Protein AF-S7U1V7-F1 (afdb_monomer)

Foldseek 3Di:
DPPVLVVVLLVVLLVLQVVPVPPPNDSPVVLVVSCVVSVNDDPVSVVSNVVSNVVD

Sequence (56 aa):
MSDMHSLLVAAILGVVEGLTEFLPVSSTGHMIIVGHLLGFEGDTAKTFEVVIQLGS

pLDDT: mean 92.72, std 6.65, range [54.56, 97.19]

Radius of gyration: 10.65 Å; Cα contacts (8 Å, |Δi|>4): 34; chains: 1; bounding box: 28×22×21 Å

Structure (m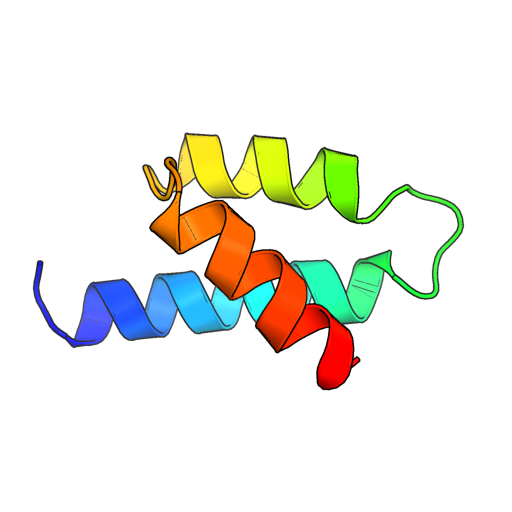mCIF, N/CA/C/O backbone):
data_AF-S7U1V7-F1
#
_entry.id   AF-S7U1V7-F1
#
loop_
_atom_site.group_PDB
_atom_site.id
_atom_site.type_symbol
_atom_site.label_atom_id
_atom_site.label_alt_id
_atom_site.label_comp_id
_atom_site.label_asym_id
_atom_site.label_entity_id
_atom_site.label_seq_id
_atom_site.pdbx_PDB_ins_code
_atom_site.Cartn_x
_atom_site.Cartn_y
_atom_site.Cartn_z
_atom_site.occupancy
_atom_site.B_iso_or_equiv
_atom_site.auth_seq_id
_atom_site.auth_comp_id
_atom_site.auth_asym_id
_atom_site.auth_atom_id
_atom_site.pdbx_PDB_model_num
ATOM 1 N N . MET A 1 1 ? -16.807 -8.629 5.218 1.00 54.56 1 MET A N 1
ATOM 2 C CA . MET A 1 1 ? -16.520 -7.906 3.959 1.00 54.56 1 MET A CA 1
ATOM 3 C C . MET A 1 1 ? -16.559 -8.950 2.860 1.00 54.56 1 MET A C 1
ATOM 5 O O . MET A 1 1 ? -16.063 -10.038 3.110 1.00 54.56 1 MET A O 1
ATOM 9 N N . SER A 1 2 ? -17.229 -8.710 1.732 1.00 71.06 2 SER A N 1
ATOM 10 C CA . SER A 1 2 ? -17.232 -9.684 0.631 1.00 71.06 2 SER A CA 1
ATOM 11 C C . SER A 1 2 ? -15.797 -9.922 0.154 1.00 71.06 2 SER A C 1
ATOM 13 O O . SER A 1 2 ? -15.021 -8.969 0.078 1.00 71.06 2 SER A O 1
ATOM 15 N N . ASP A 1 3 ? -15.438 -11.163 -0.176 1.00 82.62 3 ASP A N 1
ATOM 16 C CA . ASP A 1 3 ? -14.066 -11.529 -0.571 1.00 82.62 3 ASP A CA 1
ATOM 17 C C . ASP A 1 3 ? -13.538 -10.653 -1.721 1.00 82.62 3 ASP A C 1
ATOM 19 O O . ASP A 1 3 ? -12.374 -10.259 -1.748 1.00 82.62 3 ASP A O 1
ATOM 23 N N . MET A 1 4 ? -14.435 -10.247 -2.623 1.00 90.19 4 MET A N 1
ATOM 24 C CA . MET A 1 4 ? -14.137 -9.352 -3.741 1.00 90.19 4 MET A CA 1
ATOM 25 C C . MET A 1 4 ? -13.685 -7.950 -3.304 1.00 90.19 4 MET A C 1
ATOM 27 O O . MET A 1 4 ? -12.804 -7.371 -3.932 1.00 90.19 4 MET A O 1
ATOM 31 N N . HIS A 1 5 ? -14.263 -7.396 -2.233 1.00 90.06 5 HIS A N 1
ATOM 32 C CA . HIS A 1 5 ? -13.856 -6.087 -1.718 1.00 90.06 5 HIS A CA 1
ATOM 33 C C . HIS A 1 5 ? -12.423 -6.140 -1.181 1.00 90.06 5 HIS A C 1
ATOM 35 O O . HIS A 1 5 ? -11.618 -5.264 -1.480 1.00 90.06 5 HIS A O 1
ATOM 41 N N . SER A 1 6 ? -12.083 -7.198 -0.441 1.00 91.12 6 SER A N 1
ATOM 42 C CA . SER A 1 6 ? -10.731 -7.400 0.086 1.00 91.12 6 SER A CA 1
ATOM 43 C C . SER A 1 6 ? -9.701 -7.566 -1.035 1.00 91.12 6 SER A C 1
ATOM 45 O O . SER A 1 6 ? -8.628 -6.974 -0.968 1.00 91.12 6 SER A O 1
ATOM 47 N N . LEU A 1 7 ? -10.039 -8.314 -2.092 1.00 94.25 7 LEU A N 1
ATOM 48 C CA . LEU A 1 7 ? -9.176 -8.467 -3.268 1.00 94.25 7 LEU A CA 1
ATOM 49 C C . LEU A 1 7 ? -8.973 -7.146 -4.016 1.00 94.25 7 LEU A C 1
ATOM 51 O O . LEU A 1 7 ? -7.859 -6.855 -4.445 1.00 94.25 7 LEU A O 1
ATOM 55 N N . LEU A 1 8 ? -10.024 -6.333 -4.149 1.00 95.56 8 LEU A N 1
ATOM 56 C CA . LEU A 1 8 ? -9.927 -5.023 -4.789 1.00 95.56 8 LEU A CA 1
ATOM 57 C C . LEU A 1 8 ? -9.024 -4.073 -3.991 1.00 95.56 8 LEU A C 1
ATOM 59 O O . LEU A 1 8 ? -8.154 -3.435 -4.576 1.00 95.56 8 LEU A O 1
ATOM 63 N N . VAL A 1 9 ? -9.188 -4.016 -2.665 1.00 95.00 9 VAL A N 1
ATOM 64 C CA . VAL A 1 9 ? -8.318 -3.224 -1.779 1.00 95.00 9 VAL A CA 1
ATOM 65 C C . VAL A 1 9 ? -6.866 -3.689 -1.895 1.00 95.00 9 VAL A C 1
ATOM 67 O O . VAL A 1 9 ? -5.984 -2.862 -2.111 1.00 95.00 9 VAL A O 1
ATOM 70 N N . ALA A 1 10 ? -6.618 -5.001 -1.838 1.00 95.50 10 ALA A N 1
ATOM 71 C CA . ALA A 1 10 ? -5.277 -5.563 -1.988 1.00 95.50 10 ALA A CA 1
ATOM 72 C C . ALA A 1 10 ? -4.642 -5.220 -3.346 1.00 95.50 10 ALA A C 1
ATOM 74 O O . ALA A 1 10 ? -3.465 -4.872 -3.397 1.00 95.50 10 ALA A O 1
ATOM 75 N N . ALA A 1 11 ? -5.414 -5.266 -4.437 1.00 96.56 11 ALA A N 1
ATOM 76 C CA . ALA A 1 11 ? -4.933 -4.897 -5.766 1.00 96.56 11 ALA A CA 1
ATOM 77 C C . ALA A 1 11 ? -4.596 -3.400 -5.870 1.00 96.56 11 ALA A C 1
ATOM 79 O O . ALA A 1 11 ? -3.554 -3.051 -6.419 1.00 96.56 11 ALA A O 1
ATOM 80 N N . ILE A 1 12 ? -5.442 -2.517 -5.325 1.00 96.81 12 ILE A N 1
ATOM 81 C CA . ILE A 1 12 ? -5.193 -1.066 -5.322 1.00 96.81 12 ILE A CA 1
ATOM 82 C C . ILE A 1 12 ? -3.921 -0.751 -4.532 1.00 96.81 12 ILE A C 1
ATOM 84 O O . ILE A 1 12 ? -3.040 -0.062 -5.040 1.00 96.81 12 ILE A O 1
ATOM 88 N N . LEU A 1 13 ? -3.808 -1.285 -3.316 1.00 96.31 13 LEU A N 1
ATOM 89 C CA . LEU A 1 13 ? -2.650 -1.082 -2.449 1.00 96.31 13 LEU A CA 1
ATOM 90 C C . LEU A 1 13 ? -1.362 -1.651 -3.059 1.00 96.31 13 LEU A C 1
ATOM 92 O O . LEU A 1 13 ? -0.339 -0.976 -3.039 1.00 96.31 13 LEU A O 1
ATOM 96 N N . GLY A 1 14 ? -1.418 -2.830 -3.685 1.00 96.50 14 GLY A N 1
ATOM 97 C CA . GLY A 1 14 ? -0.273 -3.407 -4.394 1.00 96.50 1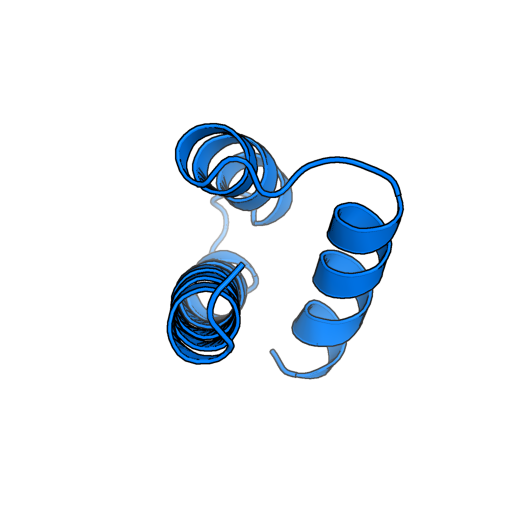4 GLY A CA 1
ATOM 98 C C . GLY A 1 14 ? 0.196 -2.566 -5.587 1.00 96.50 14 GLY A C 1
ATOM 99 O O . GLY A 1 14 ? 1.396 -2.428 -5.80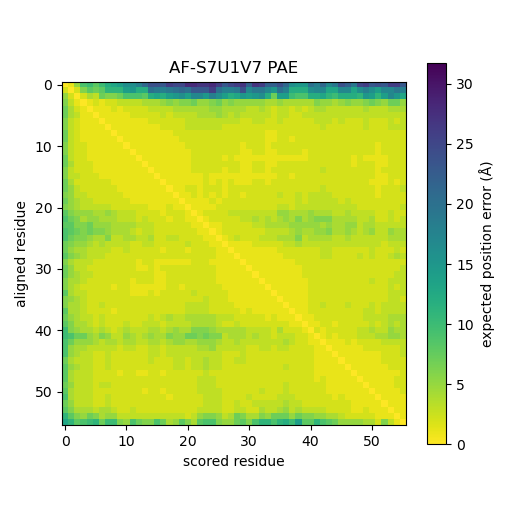4 1.00 96.50 14 GLY A O 1
ATOM 100 N N . VAL A 1 15 ? -0.729 -1.960 -6.344 1.00 97.19 15 VAL A N 1
ATOM 101 C CA . VAL A 1 15 ? -0.376 -1.033 -7.436 1.00 97.19 15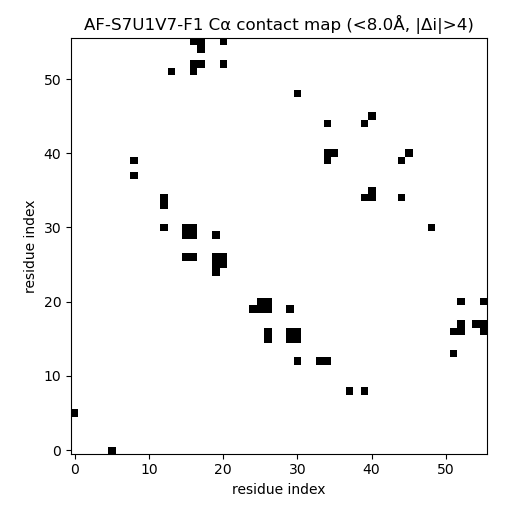 VAL A CA 1
ATOM 102 C C . VAL A 1 15 ? 0.252 0.248 -6.890 1.00 97.19 15 VAL A C 1
ATOM 104 O O . VAL A 1 15 ? 1.237 0.723 -7.449 1.00 97.19 15 VAL A O 1
ATOM 107 N N . VAL A 1 16 ? -0.301 0.813 -5.814 1.00 96.81 16 VAL A N 1
ATOM 108 C CA . VAL A 1 16 ? 0.237 2.027 -5.185 1.00 96.81 16 VAL A CA 1
ATOM 109 C C . VAL A 1 16 ? 1.652 1.779 -4.674 1.00 96.81 16 VAL A C 1
ATOM 111 O O . VAL A 1 16 ? 2.551 2.535 -5.037 1.00 96.81 16 VAL A O 1
ATOM 114 N N . GLU A 1 17 ? 1.871 0.705 -3.918 1.00 96.62 17 GLU A N 1
ATOM 115 C CA . GLU A 1 17 ? 3.191 0.329 -3.404 1.00 96.62 17 GLU A CA 1
ATOM 116 C C . GLU A 1 17 ? 4.190 0.108 -4.546 1.00 96.62 17 GLU A C 1
ATOM 118 O O . GLU A 1 17 ? 5.201 0.802 -4.633 1.00 96.62 17 GLU A O 1
ATOM 123 N N . GLY A 1 18 ? 3.863 -0.766 -5.505 1.00 95.88 18 GLY A N 1
ATOM 124 C CA . GLY A 1 18 ? 4.761 -1.091 -6.616 1.00 95.88 18 GLY A CA 1
ATOM 125 C C . GLY A 1 18 ? 5.114 0.103 -7.511 1.00 95.88 18 GLY A C 1
ATOM 126 O O . GLY A 1 18 ? 6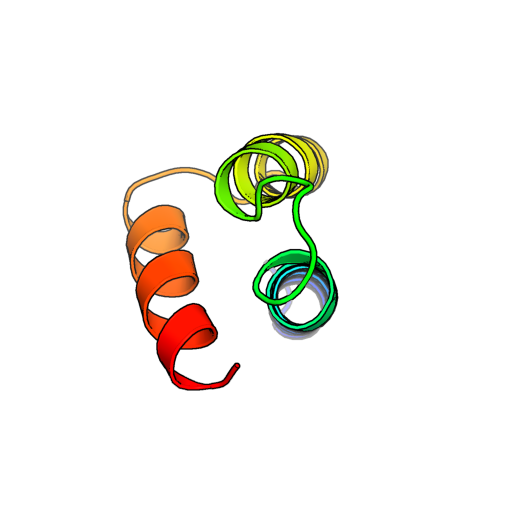.182 0.121 -8.120 1.00 95.88 18 GLY A O 1
ATOM 127 N N . LEU A 1 19 ? 4.247 1.120 -7.594 1.00 96.06 19 LEU A N 1
ATOM 128 C CA . LEU A 1 19 ? 4.542 2.360 -8.319 1.00 96.06 19 LEU A CA 1
ATOM 129 C C . LEU A 1 19 ? 5.335 3.371 -7.489 1.00 96.06 19 LEU A C 1
ATOM 131 O O . LEU A 1 19 ? 6.118 4.130 -8.056 1.00 96.06 19 LEU A O 1
ATOM 135 N N . THR A 1 20 ? 5.103 3.449 -6.181 1.00 96.56 20 THR A N 1
ATOM 136 C CA . THR A 1 20 ? 5.651 4.525 -5.341 1.00 96.56 20 THR A CA 1
ATOM 137 C C . THR A 1 20 ? 6.940 4.145 -4.625 1.00 96.56 20 THR A C 1
ATOM 139 O O . THR A 1 20 ? 7.684 5.052 -4.261 1.00 96.56 20 THR A O 1
ATOM 142 N N . GLU A 1 21 ? 7.256 2.855 -4.492 1.00 95.56 21 GLU A N 1
ATOM 143 C CA . GLU A 1 21 ? 8.473 2.381 -3.819 1.00 95.56 21 GLU A CA 1
ATOM 144 C C . GLU A 1 21 ? 9.754 2.749 -4.587 1.00 95.56 21 GLU A C 1
ATOM 146 O O . GLU A 1 21 ? 10.772 3.117 -4.002 1.00 95.56 21 GLU A O 1
ATOM 151 N N . PHE A 1 22 ? 9.701 2.741 -5.921 1.00 93.31 22 PHE A N 1
ATOM 152 C CA . PHE A 1 22 ? 10.859 3.065 -6.768 1.00 93.31 22 PHE A CA 1
ATOM 153 C C . PHE A 1 22 ? 10.969 4.545 -7.133 1.00 93.31 22 PHE A C 1
ATOM 155 O O . PHE A 1 22 ? 11.984 4.984 -7.682 1.00 93.31 22 PHE A O 1
ATOM 162 N N . LEU A 1 23 ? 9.917 5.320 -6.874 1.00 93.81 23 LEU A N 1
ATOM 163 C CA . LEU A 1 23 ? 9.871 6.745 -7.165 1.00 93.81 23 LEU A CA 1
ATOM 164 C C . LEU A 1 23 ? 10.204 7.536 -5.889 1.00 93.81 23 LEU A C 1
ATOM 166 O O . LEU A 1 23 ? 9.793 7.153 -4.797 1.00 93.81 23 LEU A O 1
ATOM 170 N N . PRO A 1 24 ? 10.889 8.691 -5.982 1.00 92.88 24 PRO A N 1
ATOM 171 C CA .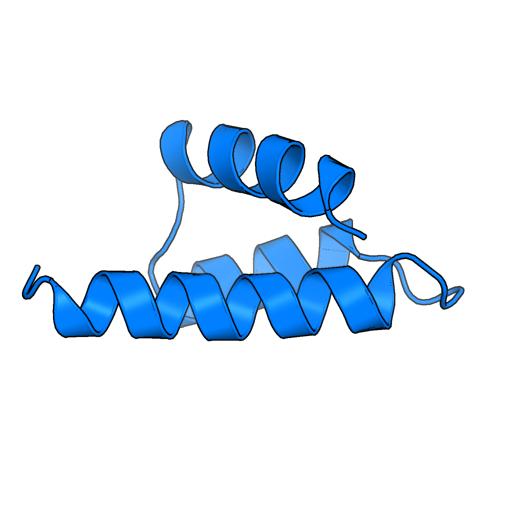 PRO A 1 24 ? 11.212 9.524 -4.823 1.00 92.88 24 PRO A CA 1
ATOM 172 C C . PRO A 1 24 ? 9.988 10.334 -4.346 1.00 92.88 24 PRO A C 1
ATOM 174 O O . PRO A 1 24 ? 10.029 11.561 -4.274 1.00 92.88 24 PRO A O 1
ATOM 177 N N . VAL A 1 25 ? 8.874 9.648 -4.064 1.00 94.69 25 VAL A N 1
ATOM 178 C CA . VAL A 1 25 ? 7.558 10.224 -3.725 1.00 94.69 25 VAL A CA 1
ATOM 179 C C . VAL A 1 25 ? 6.976 9.697 -2.406 1.00 94.69 25 VAL A C 1
ATOM 181 O O . VAL A 1 25 ? 5.890 10.122 -2.025 1.00 94.69 25 VAL A O 1
ATOM 184 N N . SER A 1 26 ? 7.711 8.833 -1.691 1.00 93.00 26 SER A N 1
ATOM 185 C CA . SER A 1 26 ? 7.311 8.166 -0.439 1.00 93.00 26 SER A CA 1
ATOM 186 C C . SER A 1 26 ? 6.106 7.227 -0.590 1.00 93.00 26 SER A C 1
ATOM 188 O O . SER A 1 26 ? 4.951 7.661 -0.576 1.00 93.00 26 SER A O 1
ATOM 190 N N . SER A 1 27 ? 6.378 5.922 -0.648 1.00 92.69 27 SER A N 1
ATOM 191 C CA . SER A 1 27 ? 5.374 4.849 -0.609 1.00 92.69 27 SER A CA 1
ATOM 192 C C . SER A 1 27 ? 4.556 4.873 0.681 1.00 92.69 27 SER A C 1
ATOM 194 O O . SER A 1 27 ? 3.328 4.934 0.640 1.00 92.69 27 SER A O 1
ATOM 196 N N . THR A 1 28 ? 5.216 5.010 1.835 1.00 93.88 28 THR A N 1
ATOM 197 C CA . THR A 1 28 ? 4.557 5.072 3.153 1.00 93.88 28 THR A CA 1
ATOM 198 C C . THR A 1 28 ? 3.465 6.145 3.237 1.00 93.88 28 THR A C 1
ATOM 200 O O . THR A 1 28 ? 2.392 5.901 3.785 1.00 93.88 28 THR A O 1
ATOM 203 N N . GLY A 1 29 ? 3.706 7.341 2.685 1.00 94.19 29 GLY A N 1
ATOM 204 C CA . GLY A 1 29 ? 2.712 8.417 2.695 1.00 94.19 29 GLY A CA 1
ATOM 205 C C . GLY A 1 29 ? 1.471 8.080 1.866 1.00 94.19 29 GLY A C 1
ATOM 206 O O . GLY A 1 29 ? 0.346 8.330 2.302 1.00 94.19 29 GLY A O 1
ATOM 207 N N . HIS A 1 30 ? 1.667 7.468 0.697 1.00 95.94 30 HIS A N 1
ATOM 208 C CA . HIS A 1 30 ? 0.565 7.041 -0.162 1.00 95.94 30 HIS A CA 1
ATOM 209 C C . HIS A 1 30 ? -0.229 5.893 0.468 1.00 95.94 30 HIS A C 1
ATOM 211 O O . HIS A 1 30 ? -1.457 5.920 0.417 1.00 95.94 30 HIS A O 1
ATOM 217 N N . MET A 1 31 ? 0.441 4.947 1.126 1.00 95.44 31 MET A N 1
ATOM 218 C CA . MET A 1 31 ? -0.206 3.819 1.801 1.00 95.44 31 MET A CA 1
ATOM 219 C C . MET A 1 31 ? -1.107 4.262 2.958 1.00 95.44 31 MET A C 1
ATOM 221 O O . MET A 1 31 ? -2.245 3.805 3.045 1.00 95.44 31 MET A O 1
ATOM 225 N N . ILE A 1 32 ? -0.683 5.249 3.755 1.00 94.56 32 ILE A N 1
ATOM 226 C CA . ILE A 1 32 ? -1.522 5.836 4.814 1.00 94.56 32 ILE A CA 1
ATOM 227 C C . ILE A 1 32 ? -2.777 6.498 4.226 1.00 94.56 32 ILE A C 1
ATOM 229 O O . ILE A 1 32 ? -3.885 6.278 4.712 1.00 94.56 32 ILE A O 1
ATOM 233 N N . ILE A 1 33 ? -2.624 7.309 3.173 1.00 95.81 33 ILE A N 1
ATOM 234 C CA . ILE A 1 33 ? -3.748 8.041 2.569 1.00 95.81 33 ILE A CA 1
ATOM 235 C C . ILE A 1 33 ? -4.732 7.071 1.908 1.00 95.81 33 ILE A C 1
ATOM 237 O O . ILE A 1 33 ? -5.936 7.147 2.146 1.00 95.81 33 ILE A O 1
ATOM 241 N N . VAL A 1 34 ? -4.233 6.156 1.077 1.00 95.94 34 VAL A N 1
ATOM 242 C CA . VAL A 1 34 ? -5.071 5.206 0.335 1.00 95.94 34 VAL A CA 1
ATOM 243 C C . VAL A 1 34 ? -5.709 4.191 1.284 1.00 95.94 34 VAL A C 1
ATOM 245 O O . VAL A 1 34 ? -6.899 3.913 1.146 1.00 95.94 34 VAL A O 1
ATOM 248 N N . GLY A 1 35 ? -4.974 3.700 2.285 1.00 95.00 35 GLY A N 1
ATOM 249 C CA . GLY A 1 35 ? -5.504 2.837 3.343 1.00 95.00 35 GLY A CA 1
ATOM 250 C C . GLY A 1 35 ? -6.657 3.496 4.103 1.00 95.00 35 GLY A C 1
ATOM 251 O O . GLY A 1 35 ? -7.726 2.895 4.226 1.00 95.00 35 GLY A O 1
ATOM 252 N N . HIS A 1 36 ? -6.503 4.765 4.501 1.00 95.31 36 HIS A N 1
ATOM 253 C CA . HIS A 1 36 ? -7.564 5.533 5.163 1.00 95.31 36 HIS A CA 1
ATOM 254 C C . HIS A 1 36 ? -8.810 5.698 4.277 1.00 95.31 36 HIS A C 1
ATOM 256 O O . HIS A 1 36 ? -9.932 5.464 4.723 1.00 95.31 36 HIS A O 1
ATOM 262 N N . LEU A 1 37 ? -8.629 6.042 2.994 1.00 95.81 37 LEU A N 1
ATOM 263 C CA . LEU A 1 37 ? -9.737 6.212 2.041 1.00 95.81 37 LEU A CA 1
ATOM 264 C C . LEU A 1 37 ? -10.499 4.909 1.760 1.00 95.81 37 LEU A C 1
ATOM 266 O O . LEU A 1 37 ? -11.696 4.947 1.475 1.00 95.81 37 LEU A O 1
ATOM 270 N N . LEU A 1 38 ? -9.819 3.764 1.836 1.00 94.06 38 LEU A N 1
ATOM 271 C CA . LEU A 1 38 ? -10.404 2.438 1.630 1.00 94.06 38 LEU A CA 1
ATOM 272 C C . LEU A 1 38 ? -10.921 1.795 2.929 1.00 94.06 38 LEU A C 1
ATOM 274 O O . LEU A 1 38 ? -11.472 0.693 2.885 1.00 94.06 38 LEU A O 1
ATOM 278 N N . GLY A 1 39 ? -10.749 2.455 4.080 1.00 94.12 39 GLY A N 1
ATOM 279 C CA . GLY A 1 39 ? -11.085 1.898 5.393 1.00 94.12 39 GLY A CA 1
ATOM 280 C C . GLY A 1 39 ? -10.247 0.668 5.762 1.00 94.12 39 GLY A C 1
ATOM 281 O O . GLY A 1 39 ? -10.712 -0.189 6.515 1.00 94.12 39 GLY A O 1
ATOM 282 N N . PHE A 1 40 ? -9.040 0.550 5.202 1.00 93.44 40 PHE A N 1
ATOM 283 C CA . PHE A 1 40 ? -8.093 -0.526 5.471 1.00 93.44 40 PHE A CA 1
ATOM 284 C C . PHE A 1 40 ? -6.988 -0.014 6.394 1.00 93.44 40 PHE A C 1
ATOM 286 O O . PHE A 1 40 ? -5.934 0.434 5.953 1.00 93.44 40 PHE A O 1
ATOM 293 N N . GLU A 1 41 ? -7.266 -0.062 7.694 1.00 92.06 41 GLU A N 1
ATOM 294 C CA . GLU A 1 41 ? -6.386 0.444 8.747 1.00 92.06 41 GLU A CA 1
ATOM 295 C C . GLU A 1 41 ? -6.194 -0.597 9.861 1.00 92.06 41 GLU A C 1
ATOM 297 O O . GLU A 1 41 ? -6.912 -1.596 9.951 1.00 92.06 41 GLU A O 1
ATOM 302 N N . GLY A 1 42 ? -5.225 -0.348 10.743 1.00 91.94 42 GLY A N 1
ATOM 303 C CA . GLY A 1 42 ? -4.920 -1.198 11.896 1.00 91.94 42 GLY A CA 1
ATOM 304 C C . GLY A 1 42 ? -3.714 -2.115 11.686 1.00 91.94 42 GLY A C 1
ATOM 305 O O . GLY A 1 42 ? -2.970 -2.001 10.712 1.00 91.94 42 GLY A O 1
ATOM 306 N N . ASP A 1 43 ? -3.491 -3.027 12.630 1.00 92.94 43 ASP A N 1
ATOM 307 C CA . ASP A 1 43 ? -2.257 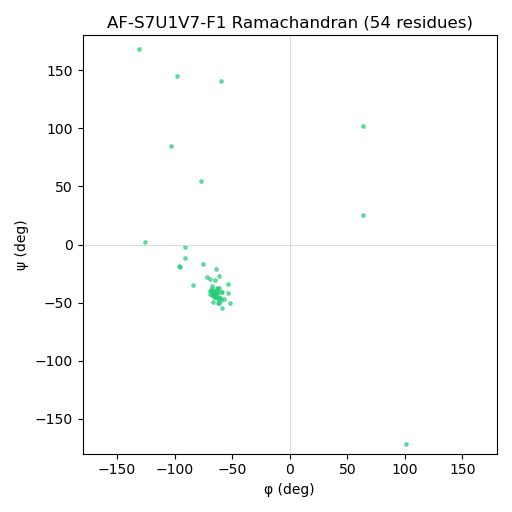-3.827 12.677 1.00 92.94 43 ASP A CA 1
ATOM 308 C C . ASP A 1 43 ? -2.150 -4.841 11.525 1.00 92.94 43 ASP A C 1
ATOM 310 O O . ASP A 1 43 ? -1.054 -5.137 11.041 1.00 92.94 43 ASP A O 1
ATOM 314 N N . THR A 1 44 ? -3.289 -5.330 11.024 1.00 91.12 44 THR A N 1
ATOM 315 C CA . THR A 1 44 ? -3.332 -6.173 9.821 1.00 91.12 44 THR A CA 1
ATOM 316 C C . THR A 1 44 ? -2.940 -5.388 8.571 1.00 91.12 44 THR A C 1
ATOM 318 O O . THR A 1 44 ? -2.220 -5.931 7.739 1.00 91.12 44 THR A O 1
ATOM 321 N N . ALA A 1 45 ? -3.349 -4.119 8.455 1.00 91.69 45 ALA A N 1
ATOM 322 C CA . ALA A 1 45 ? -2.982 -3.269 7.324 1.00 91.69 45 ALA A CA 1
ATOM 323 C C . ALA A 1 45 ? -1.476 -2.991 7.297 1.00 91.69 45 ALA A C 1
ATOM 325 O O . ALA A 1 45 ? -0.835 -3.222 6.279 1.00 91.69 45 ALA A O 1
ATOM 326 N N . LYS A 1 46 ? -0.885 -2.655 8.449 1.00 92.56 46 LYS A N 1
ATOM 327 C CA . LYS A 1 46 ? 0.574 -2.482 8.581 1.00 92.56 46 LYS A CA 1
ATOM 328 C C . LYS A 1 46 ? 1.353 -3.744 8.221 1.00 92.56 46 LYS A C 1
ATOM 330 O O . LYS A 1 46 ? 2.396 -3.682 7.583 1.00 92.56 46 LYS A O 1
ATOM 335 N N . THR A 1 47 ? 0.857 -4.908 8.640 1.00 94.81 47 THR A N 1
ATOM 336 C CA . THR A 1 47 ? 1.493 -6.186 8.289 1.00 94.81 47 THR A CA 1
ATOM 337 C C . THR A 1 47 ? 1.372 -6.458 6.789 1.00 94.81 47 THR A C 1
ATOM 339 O O . THR A 1 47 ? 2.323 -6.927 6.172 1.00 94.81 47 THR A O 1
ATOM 342 N N . PHE A 1 48 ? 0.218 -6.149 6.195 1.00 94.38 48 PHE A N 1
ATOM 343 C CA . PHE A 1 48 ? -0.008 -6.284 4.760 1.00 94.38 48 PHE A CA 1
ATOM 344 C C . PHE A 1 48 ? 0.917 -5.373 3.945 1.00 94.38 48 PHE A C 1
ATOM 346 O O . PHE A 1 48 ? 1.534 -5.865 3.010 1.00 94.38 48 PHE A O 1
ATOM 353 N N . GLU A 1 49 ? 1.069 -4.104 4.338 1.00 93.69 49 GLU A N 1
ATOM 354 C CA . GLU A 1 49 ? 2.013 -3.139 3.749 1.00 93.69 49 GLU A CA 1
ATOM 355 C C . GLU A 1 49 ? 3.437 -3.711 3.687 1.00 93.69 49 GLU A C 1
ATOM 357 O O . GLU A 1 49 ? 4.036 -3.778 2.617 1.00 93.69 49 GLU A O 1
ATOM 362 N N . VAL A 1 50 ? 3.937 -4.243 4.808 1.00 94.31 50 VAL A N 1
ATOM 363 C CA . VAL A 1 50 ? 5.268 -4.873 4.866 1.00 94.31 50 VAL A CA 1
ATOM 364 C C . VAL A 1 50 ? 5.369 -6.091 3.942 1.00 94.31 50 VAL A C 1
ATOM 366 O O . VAL A 1 50 ? 6.410 -6.322 3.335 1.00 94.31 50 VAL A O 1
ATOM 369 N N . VAL A 1 51 ? 4.305 -6.891 3.826 1.00 96.19 51 VAL A N 1
ATOM 370 C CA . VAL A 1 51 ? 4.296 -8.073 2.952 1.00 96.19 51 VAL A CA 1
ATOM 371 C C . VAL A 1 51 ? 4.313 -7.682 1.476 1.00 96.19 51 VAL A C 1
ATOM 373 O O . VAL A 1 51 ? 5.041 -8.305 0.706 1.00 96.19 51 VAL A O 1
ATOM 376 N N . ILE A 1 52 ? 3.536 -6.679 1.060 1.00 94.69 52 ILE A N 1
ATOM 377 C CA . ILE A 1 52 ? 3.486 -6.278 -0.354 1.00 94.69 52 ILE A CA 1
ATOM 378 C C . ILE A 1 52 ? 4.759 -5.557 -0.808 1.00 94.69 52 ILE A C 1
ATOM 380 O O . ILE A 1 52 ? 5.139 -5.718 -1.964 1.00 94.69 52 ILE A O 1
ATOM 384 N N . GLN A 1 53 ? 5.469 -4.885 0.102 1.00 93.31 53 GLN A N 1
ATOM 385 C CA . GLN A 1 53 ? 6.788 -4.298 -0.158 1.00 93.31 53 GLN A CA 1
ATOM 386 C C . GLN A 1 53 ? 7.858 -5.361 -0.489 1.00 93.31 53 GLN A C 1
ATOM 388 O O . GLN A 1 53 ? 8.861 -5.075 -1.130 1.00 93.31 53 GLN A O 1
ATOM 393 N N . LEU A 1 54 ? 7.658 -6.628 -0.101 1.00 94.12 54 LEU A N 1
ATOM 394 C CA . LEU A 1 54 ? 8.534 -7.727 -0.541 1.00 94.12 54 LEU A CA 1
ATOM 395 C C . LEU A 1 54 ? 8.288 -8.141 -2.001 1.00 94.12 54 LEU A C 1
ATOM 397 O O . LEU A 1 54 ? 9.088 -8.886 -2.567 1.00 94.12 54 LEU A O 1
ATOM 401 N N . GLY A 1 55 ? 7.146 -7.748 -2.571 1.00 88.38 55 GLY A N 1
ATOM 402 C CA . GLY A 1 55 ? 6.747 -8.061 -3.941 1.00 88.38 55 GLY A CA 1
ATOM 403 C C . GLY A 1 55 ? 7.085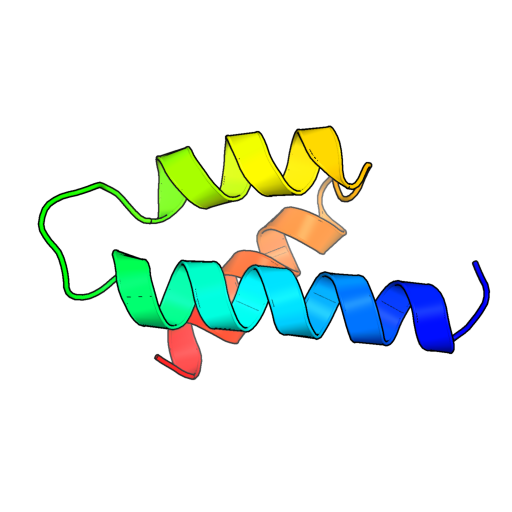 -6.972 -4.958 1.00 88.38 55 GLY A C 1
ATOM 404 O O . GLY A 1 55 ? 7.099 -7.277 -6.151 1.00 88.38 55 GLY A O 1
ATOM 405 N N . SER A 1 56 ? 7.328 -5.739 -4.502 1.00 81.31 56 SER A N 1
ATOM 406 C CA . SER A 1 56 ? 7.923 -4.661 -5.299 1.00 81.31 56 SER A CA 1
ATOM 407 C C . SER A 1 56 ? 9.403 -4.942 -5.519 1.00 81.31 56 SER A C 1
ATOM 409 O O . SER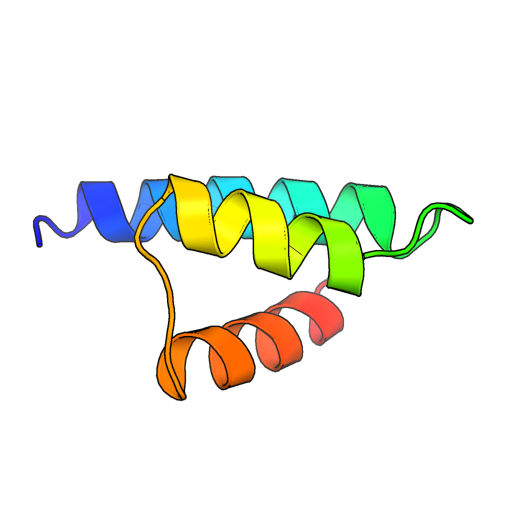 A 1 56 ? 9.796 -5.056 -6.701 1.00 81.31 56 SER A O 1
#

InterPro domains:
  IPR003824 Undecaprenyl-diphosphatase UppP [PF02673] (10-56)
  IPR003824 Undecaprenyl-diphosphatase UppP [PTHR30622] (5-56)

Solvent-accessible surface area (backbone atoms only — not comparable to full-atom values): 3294 Å² total; per-residue (Å²): 129,61,71,65,57,56,52,51,52,51,52,52,52,48,51,50,42,56,62,24,66,84,40,102,71,51,30,70,62,52,49,54,53,53,23,59,76,69,71,48,67,59,72,67,39,58,53,47,53,59,56,48,62,74,72,92

Organism: NCBI:txid1121405

Mean predicted aligned error: 3.19 Å

Secondary structure (DSSP, 8-state):
--HHHHHHHHHHHHHHHHHHTTTTT-HHHHHHHHHHHTT--SHHHHHHHHHHHTT-